Protein AF-A0A8R1TWB9-F1 (afdb_monomer_lite)

Foldseek 3Di:
DDFDPPCPFPWDADPVRWIFTDGDGADDDDDDDDKDKDADPDPVRIDTWDKDWDFDDADFDKDAGDDTDPPDDVVNRIDTGGPDTDIDIDTDDPPVVCVVVVVVVVVVVVVVVD

Secondary structure (DSSP, 8-state):
-EE-TT-PSEEEE-TTS-EEEE----EE-------EEEE-SSSSSEEEE-EEEEEES-EEEEEE-SEE-TT--TTTTEEEEEES-EEEEEE--THHHHHHHHHHHHHHHHHHT-

pLDDT: mean 74.16, std 13.1, range [41.72, 87.0]

InterPro domains:
  IPR001545 Gonadotropin, beta subunit [PTHR11515] (8-93)
  IPR006208 Glycoprotein hormone subunit beta [PF00007] (11-90)
  IPR029034 Cystine-knot cytokine [G3DSA:2.10.90.10] (7-97)
  IPR029034 Cystine-knot cytokine [SSF57501] (8-91)

Structure (mmCIF, N/CA/C/O backbone):
data_AF-A0A8R1TWB9-F1
#
_entry.id   AF-A0A8R1TWB9-F1
#
loop_
_atom_site.group_PDB
_atom_site.id
_atom_site.type_symbol
_atom_site.label_atom_id
_atom_site.label_alt_id
_atom_site.label_comp_id
_atom_site.label_asym_id
_atom_site.label_entity_id
_atom_site.label_seq_id
_atom_site.pdbx_PDB_ins_code
_atom_site.Cartn_x
_atom_site.Cartn_y
_atom_site.Cartn_z
_atom_site.occupancy
_atom_site.B_iso_or_equiv
_atom_site.auth_seq_id
_atom_site.auth_comp_id
_atom_site.auth_asym_id
_atom_site.auth_atom_id
_atom_site.pdbx_PDB_model_num
ATOM 1 N N . MET A 1 1 ? 9.032 3.823 3.062 1.00 62.16 1 MET A N 1
ATOM 2 C CA . MET A 1 1 ? 7.564 3.638 3.011 1.00 62.16 1 MET A CA 1
ATOM 3 C C . MET A 1 1 ? 6.935 4.587 4.005 1.00 62.16 1 MET A C 1
ATOM 5 O O . MET A 1 1 ? 7.541 4.816 5.043 1.00 62.16 1 MET A O 1
ATOM 9 N N . ILE A 1 2 ? 5.781 5.160 3.672 1.00 66.00 2 ILE A N 1
ATOM 10 C CA . ILE A 1 2 ? 5.033 6.053 4.565 1.00 66.00 2 ILE A CA 1
ATOM 11 C C . ILE A 1 2 ? 3.701 5.370 4.881 1.00 66.00 2 ILE A C 1
ATOM 13 O O . ILE A 1 2 ? 3.223 4.532 4.118 1.00 66.00 2 ILE A O 1
ATOM 17 N N . HIS A 1 3 ? 3.130 5.693 6.028 1.00 69.69 3 HIS A N 1
ATOM 18 C CA . HIS A 1 3 ? 1.832 5.204 6.458 1.00 69.69 3 HIS A CA 1
ATOM 19 C C . HIS A 1 3 ? 0.710 6.041 5.850 1.00 69.69 3 HIS A C 1
ATOM 21 O O . HIS A 1 3 ? 0.831 7.264 5.810 1.00 69.69 3 HIS A O 1
ATOM 27 N N . ALA A 1 4 ? -0.361 5.404 5.373 1.00 69.75 4 ALA A N 1
ATOM 28 C CA . ALA A 1 4 ? -1.498 6.128 4.813 1.00 69.75 4 ALA A CA 1
ATOM 29 C C . ALA A 1 4 ? -2.189 6.966 5.911 1.00 69.75 4 ALA A C 1
ATOM 31 O O . ALA A 1 4 ? -2.778 6.389 6.831 1.00 69.75 4 ALA A O 1
ATOM 32 N N . PRO A 1 5 ? -2.117 8.311 5.861 1.00 68.00 5 PRO A N 1
ATOM 33 C CA . PRO A 1 5 ? -2.784 9.143 6.853 1.00 68.00 5 PRO A CA 1
ATOM 34 C C . PRO A 1 5 ? -4.305 9.011 6.689 1.00 68.00 5 PRO A C 1
ATOM 36 O O . PRO A 1 5 ? -4.813 9.038 5.571 1.00 68.00 5 PRO A O 1
ATOM 39 N N . GLY A 1 6 ? -5.028 8.849 7.799 1.00 74.62 6 GLY A N 1
ATOM 40 C CA . GLY A 1 6 ? -6.494 8.742 7.804 1.00 74.62 6 GLY A CA 1
ATOM 41 C C . GLY A 1 6 ? -7.067 7.352 7.502 1.00 74.62 6 GLY A C 1
ATOM 42 O O . GLY A 1 6 ? -8.279 7.192 7.552 1.00 74.62 6 GLY A O 1
ATOM 43 N N . MET A 1 7 ? -6.233 6.338 7.236 1.00 72.06 7 MET A N 1
ATOM 44 C CA . MET A 1 7 ? -6.701 4.945 7.097 1.00 72.06 7 MET A CA 1
ATOM 45 C C . MET A 1 7 ? -6.747 4.168 8.424 1.00 72.06 7 MET A C 1
ATOM 47 O O . MET A 1 7 ? -7.130 3.002 8.433 1.00 72.06 7 MET A O 1
ATOM 51 N N . ASN A 1 8 ? -6.356 4.804 9.533 1.00 74.94 8 ASN A N 1
ATOM 52 C CA . ASN A 1 8 ? -6.448 4.247 10.881 1.00 74.94 8 ASN A CA 1
ATOM 53 C C . ASN A 1 8 ? -7.633 4.881 11.630 1.00 74.94 8 ASN A C 1
ATOM 55 O O . ASN A 1 8 ? -7.682 6.112 11.692 1.00 74.94 8 ASN A O 1
ATOM 59 N N . PRO A 1 9 ? -8.522 4.090 12.259 1.00 80.00 9 PRO A N 1
ATOM 60 C CA . PRO A 1 9 ? -8.581 2.625 12.234 1.00 80.00 9 PRO A CA 1
ATOM 61 C C . PRO A 1 9 ? -9.117 2.086 10.899 1.00 80.00 9 PRO A C 1
ATOM 63 O O . PRO A 1 9 ? -9.972 2.704 10.267 1.00 80.00 9 PRO A O 1
ATOM 66 N N . LEU A 1 10 ? -8.663 0.895 10.499 1.00 79.94 10 LEU A N 1
ATOM 67 C CA . LEU A 1 10 ? -9.278 0.174 9.388 1.00 79.94 10 LEU A CA 1
ATOM 68 C C . LEU A 1 10 ? -10.574 -0.461 9.889 1.00 79.94 10 LEU A C 1
ATOM 70 O O . LEU A 1 10 ? -10.547 -1.255 10.829 1.00 79.94 10 LEU A O 1
ATOM 74 N N . VAL A 1 11 ? -11.693 -0.101 9.259 1.00 84.44 11 VAL A N 1
ATOM 75 C CA . VAL A 1 11 ? -13.032 -0.594 9.600 1.00 84.44 11 VAL A CA 1
ATOM 76 C C . VAL A 1 11 ? -13.579 -1.408 8.432 1.00 84.44 11 VAL A C 1
ATOM 78 O O . VAL A 1 11 ? -13.668 -0.902 7.313 1.00 84.44 11 VAL A O 1
ATOM 81 N N . ARG A 1 12 ? -13.957 -2.664 8.678 1.00 81.50 12 ARG A N 1
ATOM 82 C CA . ARG A 1 12 ? -14.724 -3.489 7.731 1.00 81.50 12 ARG A CA 1
ATOM 83 C C . ARG A 1 12 ? -16.144 -3.653 8.245 1.00 81.50 12 ARG A C 1
ATOM 85 O O . ARG A 1 12 ? -16.333 -3.841 9.441 1.00 81.50 12 ARG A O 1
ATOM 92 N N . THR A 1 13 ? -17.111 -3.569 7.338 1.00 84.94 13 THR A N 1
ATOM 93 C CA . THR A 1 13 ? -18.538 -3.699 7.654 1.00 84.94 13 THR A CA 1
ATOM 94 C C . THR A 1 13 ? -19.116 -4.877 6.883 1.00 84.94 13 THR A C 1
ATOM 96 O O . THR A 1 13 ? -18.867 -4.998 5.682 1.00 84.94 13 THR A O 1
ATOM 99 N N . ASP A 1 14 ? -19.869 -5.726 7.570 1.00 83.31 14 ASP A N 1
ATOM 100 C CA . ASP A 1 14 ? -20.613 -6.835 6.977 1.00 83.31 14 ASP A CA 1
ATOM 101 C C . ASP A 1 14 ? -21.920 -6.382 6.328 1.00 83.31 14 ASP A C 1
ATOM 103 O O . ASP A 1 14 ? -22.426 -5.286 6.578 1.00 83.31 14 ASP A O 1
ATOM 107 N N . LYS A 1 15 ? -22.555 -7.294 5.580 1.00 83.06 15 LYS A N 1
ATOM 108 C CA . LYS A 1 15 ? -23.927 -7.120 5.066 1.00 83.06 15 LYS A CA 1
ATOM 109 C C . LYS A 1 15 ? -24.945 -6.807 6.168 1.00 83.06 15 LYS A C 1
ATOM 111 O O . LYS A 1 15 ? -25.925 -6.116 5.915 1.00 83.06 15 LYS A O 1
ATOM 116 N N . ASN A 1 16 ? -24.691 -7.287 7.385 1.00 80.50 16 ASN A N 1
ATOM 117 C CA . ASN A 1 16 ? -25.549 -7.080 8.552 1.00 80.50 16 ASN A CA 1
ATOM 118 C C . ASN A 1 16 ? -25.275 -5.752 9.285 1.00 80.50 16 ASN A C 1
ATOM 120 O O . ASN A 1 16 ? -25.823 -5.532 10.361 1.00 80.50 16 ASN A O 1
ATOM 124 N N . GLY A 1 17 ? -24.395 -4.892 8.756 1.00 82.31 17 GLY A N 1
ATOM 125 C CA . GLY A 1 17 ? -24.015 -3.623 9.387 1.00 82.31 17 GLY A CA 1
ATOM 126 C C . GLY A 1 17 ? -23.079 -3.759 10.593 1.00 82.31 17 GLY A C 1
ATOM 127 O O . GLY A 1 17 ? -22.752 -2.754 11.218 1.00 82.31 17 GLY A O 1
ATOM 128 N N . LYS A 1 18 ? -22.637 -4.981 10.917 1.00 84.81 18 LYS A N 1
ATOM 129 C CA . LYS A 1 18 ? -21.664 -5.265 11.984 1.00 84.81 18 LYS A CA 1
ATOM 130 C C . LYS A 1 18 ? -20.270 -4.858 11.536 1.00 84.81 18 LYS A C 1
ATOM 132 O O . LYS A 1 18 ? -19.948 -4.972 10.352 1.00 84.81 18 LYS A O 1
ATOM 137 N N . THR A 1 19 ? -19.461 -4.369 12.467 1.00 85.62 19 THR A N 1
ATOM 138 C CA . THR A 1 19 ? -18.151 -3.802 12.162 1.00 85.62 19 THR A CA 1
ATOM 139 C C . THR A 1 19 ? -17.022 -4.526 12.879 1.00 85.62 19 THR A C 1
ATOM 141 O O . THR A 1 19 ? -17.128 -4.903 14.042 1.00 85.62 19 THR A O 1
ATOM 144 N N . CYS A 1 20 ? -15.906 -4.678 12.173 1.00 83.44 20 CYS A N 1
ATOM 145 C CA . CYS A 1 20 ? -14.621 -5.042 12.752 1.00 83.44 20 CYS A CA 1
ATOM 146 C C . CYS A 1 20 ? -13.642 -3.887 12.553 1.00 83.44 20 CYS A C 1
ATOM 148 O O . CYS A 1 20 ? -13.561 -3.320 11.458 1.00 83.44 20 CYS A O 1
ATOM 150 N N . ARG A 1 21 ? -12.882 -3.550 13.593 1.00 86.12 21 ARG A N 1
ATOM 151 C CA . ARG A 1 21 ? -11.917 -2.454 13.627 1.00 86.12 21 ARG A CA 1
ATOM 152 C C . ARG A 1 21 ? -10.546 -2.948 14.046 1.00 86.12 21 ARG A C 1
ATOM 154 O O . ARG A 1 21 ? -10.397 -3.894 14.821 1.00 86.12 21 ARG A O 1
ATOM 161 N N . ILE A 1 22 ? -9.524 -2.296 13.508 1.00 85.06 22 ILE A N 1
ATOM 162 C CA . ILE A 1 22 ? -8.146 -2.521 13.920 1.00 85.06 22 ILE A CA 1
ATOM 163 C C . ILE A 1 22 ? -7.292 -1.282 13.668 1.00 85.06 22 ILE A C 1
ATOM 165 O O . ILE A 1 22 ? -7.380 -0.625 12.627 1.00 85.06 22 ILE A O 1
ATOM 169 N N . ASN A 1 23 ? -6.410 -0.991 14.618 1.00 82.50 23 ASN A N 1
ATOM 170 C CA . ASN A 1 23 ? -5.376 0.024 14.470 1.00 82.50 23 ASN A CA 1
ATOM 171 C C . ASN A 1 23 ? -4.177 -0.584 13.732 1.00 82.50 23 ASN A C 1
ATOM 173 O O . ASN A 1 23 ? -3.188 -0.981 14.346 1.00 82.50 23 ASN A O 1
ATOM 177 N N . LEU A 1 24 ? -4.287 -0.704 12.406 1.00 78.12 24 LEU A N 1
ATOM 178 C CA . LEU A 1 24 ? -3.229 -1.249 11.554 1.00 78.12 24 LEU A CA 1
ATOM 179 C C . LEU A 1 24 ? -2.685 -0.211 10.597 1.00 78.12 24 LEU A C 1
ATOM 181 O O . LEU A 1 24 ? -3.324 0.172 9.625 1.00 78.12 24 LEU A O 1
ATOM 185 N N . THR A 1 25 ? -1.422 0.129 10.791 1.00 76.81 25 THR A N 1
ATOM 186 C CA . THR A 1 25 ? -0.750 1.079 9.926 1.00 76.81 25 THR A CA 1
ATOM 187 C C . THR A 1 25 ? -0.370 0.445 8.584 1.00 76.81 25 THR A C 1
ATOM 189 O O . THR A 1 25 ? 0.581 -0.335 8.495 1.00 76.81 25 THR A O 1
ATOM 192 N N . ILE A 1 26 ? -1.104 0.790 7.523 1.00 80.44 26 ILE A N 1
ATOM 193 C CA . ILE A 1 26 ? -0.879 0.249 6.175 1.00 80.44 26 ILE A CA 1
ATOM 194 C C . ILE A 1 26 ? 0.295 0.981 5.511 1.00 80.44 26 ILE A C 1
ATOM 196 O O . ILE A 1 26 ? 0.274 2.216 5.415 1.00 80.44 26 ILE A O 1
ATOM 200 N N . PRO A 1 27 ? 1.335 0.259 5.052 1.00 77.62 27 PRO A N 1
ATOM 201 C CA . PRO A 1 27 ? 2.415 0.862 4.289 1.00 77.62 27 PRO A CA 1
ATOM 202 C C . PRO A 1 27 ? 1.924 1.192 2.876 1.00 77.62 27 PRO A C 1
ATOM 204 O O . PRO A 1 27 ? 1.456 0.318 2.151 1.00 77.62 27 PRO A O 1
ATOM 207 N N . VAL A 1 28 ? 2.071 2.449 2.466 1.00 80.56 28 VAL A N 1
ATOM 208 C CA . VAL A 1 28 ? 1.804 2.885 1.093 1.00 80.56 28 VAL A CA 1
ATOM 209 C C . VAL A 1 28 ? 3.075 3.404 0.440 1.00 80.56 28 VAL A C 1
ATOM 211 O O . VAL A 1 28 ? 3.972 3.966 1.087 1.00 80.56 28 VAL A O 1
ATOM 214 N N . CYS A 1 29 ? 3.157 3.207 -0.872 1.00 80.25 29 CYS A N 1
ATOM 215 C CA . CYS A 1 29 ? 4.191 3.831 -1.671 1.00 80.25 29 CYS A CA 1
ATOM 216 C C . CYS A 1 29 ? 3.797 5.269 -1.977 1.00 80.25 29 CYS A C 1
ATOM 218 O O . CYS A 1 29 ? 2.759 5.541 -2.571 1.00 80.25 29 CYS A O 1
ATOM 220 N N . ARG A 1 30 ? 4.642 6.194 -1.525 1.00 75.75 30 ARG A N 1
ATOM 221 C CA . ARG A 1 30 ? 4.529 7.621 -1.795 1.00 75.75 30 ARG A CA 1
ATOM 222 C C . ARG A 1 30 ? 5.878 8.083 -2.313 1.00 75.75 30 ARG A C 1
ATOM 224 O O . ARG A 1 30 ? 6.895 7.862 -1.659 1.00 75.75 30 ARG A O 1
ATOM 231 N N . GLY A 1 31 ? 5.874 8.689 -3.485 1.00 78.50 31 GLY A N 1
ATOM 232 C CA . GLY A 1 31 ? 7.078 9.127 -4.169 1.00 78.50 31 GLY A CA 1
ATOM 233 C C . GLY A 1 31 ? 6.727 9.720 -5.522 1.00 78.50 31 GLY A C 1
ATOM 234 O O . GLY A 1 31 ? 5.616 9.535 -6.018 1.00 78.50 31 GLY A O 1
ATOM 235 N N . PHE A 1 32 ? 7.677 10.450 -6.087 1.00 79.69 32 PHE A N 1
ATOM 236 C CA . PHE A 1 32 ? 7.581 10.978 -7.438 1.00 79.69 32 PHE A CA 1
ATOM 237 C C . PHE A 1 32 ? 8.337 10.043 -8.382 1.00 79.69 32 PHE A C 1
ATOM 239 O O . PHE A 1 32 ? 9.507 9.752 -8.140 1.00 79.69 32 PHE A O 1
ATOM 246 N N . CYS A 1 33 ? 7.668 9.580 -9.437 1.00 83.94 33 CYS A N 1
ATOM 247 C CA . CYS A 1 33 ? 8.310 8.887 -10.547 1.00 83.94 33 CYS A CA 1
ATOM 248 C C . CYS A 1 33 ? 8.331 9.836 -11.749 1.00 83.94 33 CYS A C 1
ATOM 250 O O . CYS A 1 33 ? 7.289 10.417 -12.063 1.00 83.94 33 CYS A O 1
ATOM 252 N N . PRO A 1 34 ? 9.488 10.039 -12.398 1.00 80.12 34 PRO A N 1
ATOM 253 C CA . PRO A 1 34 ? 9.593 10.957 -13.518 1.00 80.12 34 PRO A CA 1
ATOM 254 C C . PRO A 1 34 ? 8.828 10.399 -14.721 1.00 80.12 34 PRO A C 1
ATOM 256 O O . PRO A 1 34 ? 9.231 9.423 -15.346 1.00 80.12 34 PRO A O 1
ATOM 259 N N . THR A 1 35 ? 7.722 11.048 -15.064 1.00 81.56 35 THR A N 1
ATOM 260 C CA . THR A 1 35 ? 6.975 10.783 -16.295 1.00 81.56 35 THR A CA 1
ATOM 261 C C . THR A 1 35 ? 7.282 11.875 -17.301 1.00 81.56 35 THR A C 1
ATOM 263 O O . THR A 1 35 ? 7.241 13.054 -16.947 1.00 81.56 35 THR A O 1
ATOM 266 N N . TYR A 1 36 ? 7.568 11.510 -18.544 1.00 79.38 36 TYR A N 1
ATOM 267 C CA . TYR A 1 36 ? 7.843 12.486 -19.590 1.00 79.38 36 TYR A CA 1
ATOM 268 C C . TYR A 1 36 ? 7.124 12.133 -20.882 1.00 79.38 36 TYR A C 1
ATOM 270 O O . TYR A 1 36 ? 6.845 10.975 -21.193 1.00 79.38 36 TYR A O 1
ATOM 278 N N . GLU A 1 37 ? 6.834 13.176 -21.641 1.00 77.38 37 GLU A N 1
ATOM 279 C CA . GLU A 1 37 ? 6.209 13.097 -22.947 1.00 77.38 37 GLU A CA 1
ATOM 280 C C . GLU A 1 37 ? 7.078 13.873 -23.916 1.00 77.38 37 GLU A C 1
ATOM 282 O O . GLU A 1 37 ? 7.537 14.970 -23.597 1.00 77.38 37 GLU A O 1
ATOM 287 N N . TYR A 1 38 ? 7.317 13.309 -25.091 1.00 80.38 38 TYR A N 1
ATOM 288 C CA . TYR A 1 38 ? 8.039 13.996 -26.146 1.00 80.38 38 TYR A CA 1
ATOM 289 C C . TYR A 1 38 ? 7.327 13.808 -27.480 1.00 80.38 38 TYR A C 1
ATOM 291 O O . TYR A 1 38 ? 6.751 12.755 -27.770 1.00 80.38 38 TYR A O 1
ATOM 299 N N . GLY A 1 39 ? 7.334 14.875 -28.275 1.00 79.38 39 GLY A N 1
ATOM 300 C CA . GLY A 1 39 ? 6.814 14.848 -29.632 1.00 79.38 39 GLY A CA 1
ATOM 301 C C . GLY A 1 39 ? 7.766 14.082 -30.539 1.00 79.38 39 GLY A C 1
ATOM 302 O O . GLY A 1 39 ? 8.977 14.297 -30.499 1.00 79.38 39 GLY A O 1
ATOM 303 N N . THR A 1 40 ? 7.220 13.196 -31.358 1.00 78.31 40 THR A N 1
ATOM 304 C CA . THR A 1 40 ? 7.957 12.498 -32.415 1.00 78.31 40 THR A CA 1
ATOM 305 C C . THR A 1 40 ? 7.421 12.948 -33.770 1.00 78.31 40 THR A C 1
ATOM 307 O O . THR A 1 40 ? 6.228 13.200 -33.926 1.00 78.31 40 THR A O 1
ATOM 310 N N . HIS A 1 41 ? 8.292 13.071 -34.776 1.00 80.12 41 HIS A N 1
ATOM 311 C CA . HIS A 1 41 ? 7.839 13.351 -36.146 1.00 80.12 41 HIS A CA 1
ATOM 312 C C . HIS A 1 41 ? 7.117 12.145 -36.763 1.00 80.12 41 HIS A C 1
ATOM 314 O O . HIS A 1 41 ? 6.254 12.310 -37.621 1.00 80.12 41 HIS A O 1
ATOM 320 N N . GLU A 1 42 ? 7.432 10.943 -36.286 1.00 75.50 42 GLU A N 1
ATOM 321 C CA . GLU A 1 42 ? 6.797 9.696 -36.700 1.00 75.50 42 GLU A CA 1
ATOM 322 C C . GLU A 1 42 ? 5.451 9.494 -36.002 1.00 75.50 42 GLU A C 1
ATOM 324 O O . GLU A 1 42 ? 5.275 9.887 -34.848 1.00 75.50 42 GLU A O 1
ATOM 329 N N . PHE A 1 43 ? 4.501 8.887 -36.716 1.00 75.19 43 PHE A N 1
ATOM 330 C CA . PHE A 1 43 ? 3.175 8.574 -36.195 1.00 75.19 43 PHE A CA 1
ATOM 331 C C . PHE A 1 43 ? 3.227 7.327 -35.284 1.00 75.19 43 PHE A C 1
ATOM 333 O O . PHE A 1 43 ? 3.752 6.301 -35.716 1.00 75.19 43 PHE A O 1
ATOM 340 N N . PRO A 1 44 ? 2.634 7.356 -34.074 1.00 70.56 44 PRO A N 1
ATOM 341 C CA . PRO A 1 44 ? 1.919 8.479 -33.469 1.00 70.56 44 PRO A CA 1
ATOM 342 C C . PRO A 1 44 ? 2.879 9.582 -33.005 1.00 70.56 44 PRO A C 1
ATOM 344 O O . PRO A 1 44 ? 3.889 9.293 -32.376 1.00 70.56 44 PRO A O 1
ATOM 347 N N . HIS A 1 45 ? 2.519 10.848 -33.253 1.00 71.69 45 HIS A N 1
ATOM 348 C CA . HIS A 1 45 ? 3.373 12.031 -33.023 1.00 71.69 45 HIS A CA 1
ATOM 349 C C . HIS A 1 45 ? 3.699 12.342 -31.549 1.00 71.69 45 HIS A C 1
ATOM 351 O O . HIS A 1 4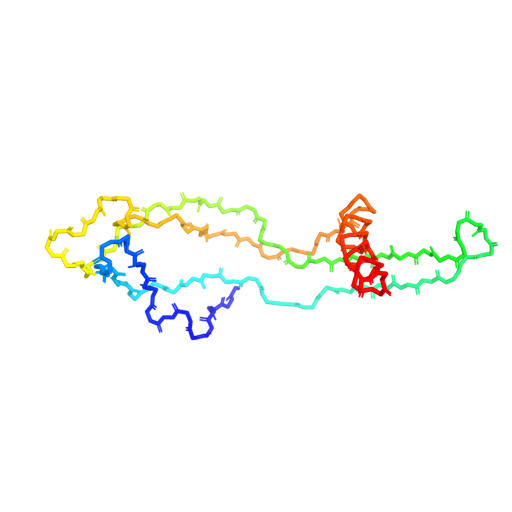5 ? 4.138 13.441 -31.206 1.00 71.69 45 HIS A O 1
ATOM 357 N N . ARG A 1 46 ? 3.435 11.399 -30.648 1.00 71.81 46 ARG A N 1
ATOM 358 C CA . ARG A 1 46 ? 3.614 11.522 -29.209 1.00 71.81 46 ARG A CA 1
ATOM 359 C C . ARG A 1 46 ? 4.121 10.196 -28.676 1.00 71.81 46 ARG A C 1
ATOM 361 O O . ARG A 1 46 ? 3.421 9.187 -28.742 1.00 71.81 46 ARG A O 1
ATOM 368 N N . SER A 1 47 ? 5.296 10.242 -28.069 1.00 74.25 47 SER A N 1
ATOM 369 C CA . SER A 1 47 ? 5.788 9.181 -27.206 1.00 74.25 47 SER A CA 1
ATOM 370 C C . SER A 1 47 ? 5.607 9.617 -25.756 1.00 74.25 47 SER A C 1
ATOM 372 O O . SER A 1 47 ? 6.056 10.690 -25.348 1.00 74.25 47 SER A O 1
ATOM 374 N N . GLN A 1 48 ? 4.890 8.807 -24.982 1.00 76.81 48 GLN A N 1
ATOM 375 C CA . GLN A 1 48 ? 4.613 9.047 -23.570 1.00 76.81 48 GLN A CA 1
ATOM 376 C C . GLN A 1 48 ? 5.251 7.922 -22.760 1.00 76.81 48 GLN A C 1
ATOM 378 O O . GLN A 1 48 ? 4.945 6.750 -22.973 1.00 76.81 48 GLN A O 1
ATOM 383 N N . LYS A 1 49 ? 6.110 8.282 -21.804 1.00 78.50 49 LYS A N 1
ATOM 384 C CA . LYS A 1 49 ? 6.622 7.357 -20.798 1.00 78.50 49 LYS A CA 1
ATOM 385 C C . LYS A 1 49 ? 5.971 7.672 -19.458 1.00 78.50 49 LYS A C 1
ATOM 387 O O . LYS A 1 49 ? 6.325 8.641 -18.784 1.00 78.50 49 LYS A O 1
ATOM 392 N N . SER A 1 50 ? 5.019 6.826 -19.086 1.00 82.56 50 SER A N 1
ATOM 393 C CA . SER A 1 50 ? 4.306 6.910 -17.815 1.00 82.56 50 SER A CA 1
ATOM 394 C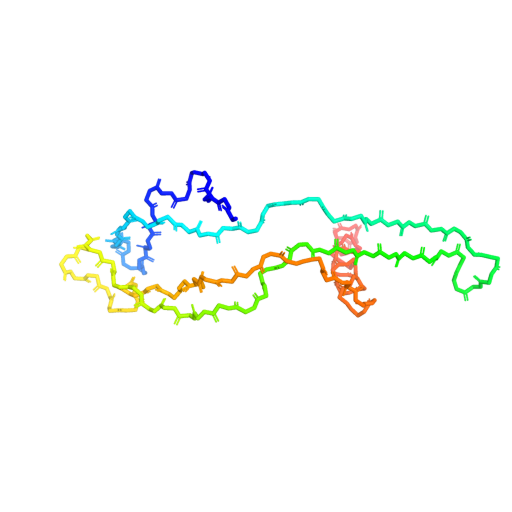 C . SER A 1 50 ? 4.916 5.930 -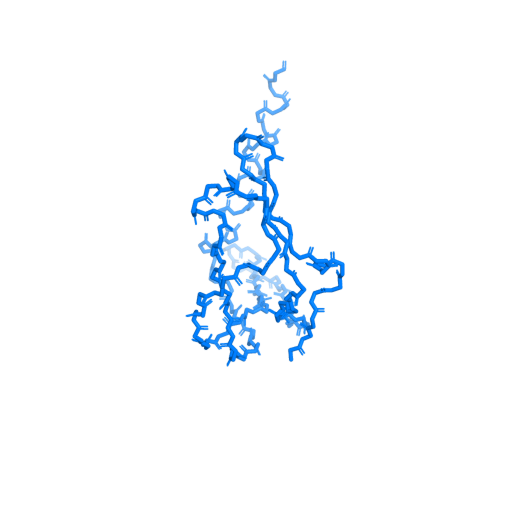16.822 1.00 82.56 50 SER A C 1
ATOM 396 O O . SER A 1 50 ? 4.883 4.719 -17.031 1.00 82.56 50 SER A O 1
ATOM 398 N N . GLU A 1 51 ? 5.472 6.445 -15.733 1.00 85.69 51 GLU A N 1
ATOM 399 C CA . GLU A 1 51 ? 6.015 5.663 -14.624 1.00 85.69 51 GLU A CA 1
ATOM 400 C C . GLU A 1 51 ? 5.143 5.851 -13.382 1.00 85.69 51 GLU A C 1
ATOM 402 O O . GLU A 1 51 ? 4.809 6.974 -13.007 1.00 85.69 51 GLU A O 1
ATOM 407 N N . VAL A 1 52 ? 4.772 4.749 -12.732 1.00 85.44 52 VAL A N 1
ATOM 408 C CA . VAL A 1 52 ? 3.970 4.762 -11.504 1.00 85.44 52 VAL A CA 1
ATOM 409 C C . VAL A 1 52 ? 4.765 4.134 -10.370 1.00 85.44 52 VAL A C 1
ATOM 411 O O . VAL A 1 52 ? 5.467 3.137 -10.553 1.00 85.44 52 VAL A O 1
ATOM 414 N N . CYS A 1 53 ? 4.653 4.727 -9.180 1.00 82.44 53 CYS A N 1
ATOM 415 C CA . CYS A 1 53 ? 5.267 4.193 -7.974 1.00 82.44 53 CYS A CA 1
ATOM 416 C C . CYS A 1 53 ? 4.439 3.011 -7.467 1.00 82.44 53 CYS A C 1
ATOM 418 O O . CYS A 1 53 ? 3.301 3.186 -7.029 1.00 82.44 53 CYS A O 1
ATOM 420 N N . VAL A 1 54 ? 5.014 1.814 -7.518 1.00 85.00 54 VAL A N 1
ATOM 421 C CA . VAL A 1 54 ? 4.363 0.580 -7.077 1.00 85.00 54 VAL A CA 1
ATOM 422 C C . VAL A 1 54 ? 5.200 -0.107 -5.999 1.00 85.00 54 VAL A C 1
ATOM 424 O O . VAL A 1 54 ? 6.432 -0.019 -6.018 1.00 85.00 54 VAL A O 1
ATOM 427 N N . PRO A 1 55 ? 4.563 -0.788 -5.033 1.00 84.31 55 PRO A N 1
ATOM 428 C CA . PRO A 1 55 ? 5.281 -1.682 -4.143 1.00 84.31 55 PRO A CA 1
ATOM 429 C C . PRO A 1 55 ? 5.756 -2.904 -4.938 1.00 84.31 55 PRO A C 1
ATOM 431 O O . PRO A 1 55 ? 4.962 -3.602 -5.565 1.00 84.31 55 PRO A O 1
ATOM 434 N N . GLU A 1 56 ? 7.056 -3.166 -4.913 1.00 83.25 56 GLU A N 1
ATOM 435 C CA . GLU A 1 56 ? 7.671 -4.364 -5.467 1.00 83.25 56 GLU A CA 1
ATOM 436 C C . GLU A 1 56 ? 8.179 -5.271 -4.346 1.00 83.25 56 GLU A C 1
ATOM 438 O O . GLU A 1 56 ? 8.870 -4.845 -3.413 1.00 83.25 56 GLU A O 1
ATOM 443 N N . GLY A 1 57 ? 7.808 -6.546 -4.453 1.00 82.75 57 GLY A N 1
ATOM 444 C CA . GLY A 1 57 ? 8.067 -7.549 -3.431 1.00 82.75 57 GLY A CA 1
ATOM 445 C C . GLY A 1 57 ? 7.201 -7.372 -2.183 1.00 82.75 57 GLY A C 1
ATOM 446 O O . GLY A 1 57 ? 6.138 -6.751 -2.209 1.00 82.75 57 GLY A O 1
ATOM 447 N N . GLY A 1 58 ? 7.682 -7.938 -1.078 1.00 83.19 58 GLY A N 1
ATOM 448 C CA . GLY A 1 58 ? 6.933 -8.055 0.171 1.00 83.19 58 GLY A CA 1
ATOM 449 C C . GLY A 1 58 ? 6.166 -9.372 0.277 1.00 83.19 58 GLY A C 1
ATOM 450 O O . GLY A 1 58 ? 6.130 -10.176 -0.655 1.00 83.19 58 GLY A O 1
ATOM 451 N N . LYS A 1 59 ? 5.587 -9.613 1.452 1.00 82.94 59 LYS A N 1
ATOM 452 C CA . LYS A 1 59 ? 4.743 -10.776 1.731 1.00 82.94 59 LYS A CA 1
ATOM 453 C C . LYS A 1 59 ? 3.347 -10.296 2.092 1.00 82.94 59 LYS A C 1
ATOM 455 O O . LYS A 1 59 ? 3.197 -9.322 2.832 1.00 82.94 59 LYS A O 1
ATOM 460 N N . PHE A 1 60 ? 2.339 -10.966 1.547 1.00 84.62 60 PHE A N 1
ATOM 461 C CA . PHE A 1 60 ? 0.971 -10.789 2.006 1.00 84.62 60 PHE A CA 1
ATOM 462 C C . PHE A 1 60 ? 0.844 -11.467 3.364 1.00 84.62 60 PHE A C 1
ATOM 464 O O . PHE A 1 60 ? 0.987 -12.683 3.479 1.00 84.62 60 PHE A O 1
ATOM 471 N N . GLU A 1 61 ? 0.613 -10.666 4.392 1.00 84.06 61 GLU A N 1
ATOM 472 C CA . GLU A 1 61 ? 0.313 -11.144 5.731 1.00 84.06 61 GLU A CA 1
ATOM 473 C C . GLU A 1 61 ? -1.189 -11.021 5.954 1.00 84.06 61 GLU A C 1
ATOM 475 O O . GLU A 1 61 ? -1.78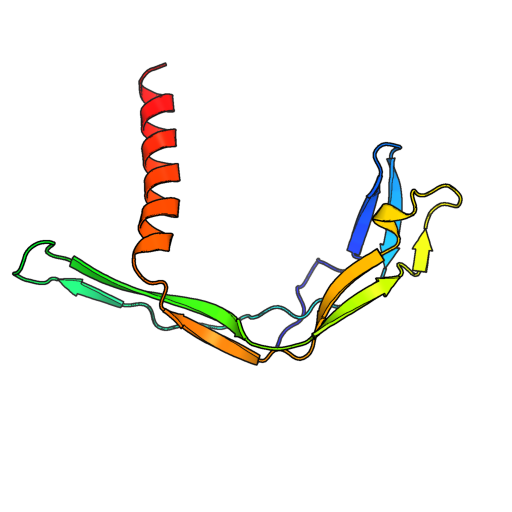4 -9.969 5.706 1.00 84.06 61 GLU A O 1
ATOM 480 N N . THR A 1 62 ? -1.803 -12.111 6.406 1.00 86.44 62 THR A N 1
ATOM 481 C CA . THR A 1 62 ? -3.206 -12.105 6.819 1.00 86.44 62 THR A CA 1
ATOM 482 C C . THR A 1 62 ? -3.247 -11.743 8.292 1.00 86.44 62 THR A C 1
ATOM 484 O O . THR A 1 62 ? -2.687 -12.462 9.116 1.00 86.44 62 THR A O 1
ATOM 487 N N . ILE A 1 63 ? -3.873 -10.618 8.619 1.00 83.62 63 ILE A N 1
ATOM 488 C CA . ILE A 1 63 ? -3.980 -10.119 9.987 1.00 83.62 63 ILE A CA 1
ATOM 489 C C . ILE A 1 63 ? -5.437 -10.211 10.426 1.00 83.62 63 ILE A C 1
ATOM 491 O O . ILE A 1 63 ? -6.344 -9.828 9.685 1.00 83.62 63 ILE A O 1
ATOM 495 N N . THR A 1 64 ? -5.658 -10.732 11.628 1.00 84.06 64 THR A N 1
ATOM 496 C CA . THR A 1 64 ? -6.975 -10.783 12.264 1.00 84.06 64 THR A CA 1
ATOM 497 C C . THR A 1 64 ? -7.303 -9.439 12.908 1.00 84.06 64 THR A C 1
ATOM 499 O O . THR A 1 64 ? -6.474 -8.892 13.636 1.00 84.06 64 THR A O 1
ATOM 502 N N . LEU A 1 65 ? -8.501 -8.911 12.660 1.00 82.88 65 LEU A N 1
ATOM 503 C CA . LEU A 1 65 ? -9.004 -7.718 13.341 1.00 82.88 65 LEU A CA 1
ATOM 504 C C . LEU A 1 65 ? -9.251 -8.019 14.825 1.00 82.88 65 LEU A C 1
ATOM 506 O O . LEU A 1 65 ? -9.714 -9.103 15.172 1.00 82.88 65 LEU A O 1
ATOM 510 N N . THR A 1 66 ? -8.899 -7.069 15.693 1.00 82.62 66 THR A N 1
ATOM 511 C CA . THR A 1 66 ? -8.918 -7.245 17.154 1.00 82.62 66 THR A CA 1
ATOM 512 C C . THR A 1 66 ? -10.256 -6.882 17.784 1.00 82.62 66 THR A C 1
ATOM 514 O O . THR A 1 66 ? -10.632 -7.487 18.780 1.00 82.62 66 THR A O 1
ATOM 517 N N . GLU A 1 67 ? -10.966 -5.902 17.225 1.00 84.69 67 GLU A N 1
ATOM 518 C CA . GLU A 1 67 ? -12.230 -5.397 17.768 1.00 84.69 67 GLU A CA 1
ATOM 519 C C . GLU A 1 67 ? -13.356 -5.721 16.793 1.00 84.69 67 GLU A C 1
ATOM 521 O O . GLU A 1 67 ? -13.518 -5.033 15.791 1.00 84.69 67 GLU A O 1
ATOM 526 N N . CYS A 1 68 ? -14.115 -6.777 17.056 1.00 83.88 68 CYS A N 1
ATOM 527 C CA . CYS A 1 68 ? -15.257 -7.178 16.241 1.00 83.88 68 CYS A CA 1
ATOM 528 C C . CYS A 1 68 ? -16.505 -7.275 17.110 1.00 83.88 68 CYS A C 1
ATOM 530 O O . CYS A 1 68 ? -16.418 -7.723 18.252 1.00 83.88 68 CYS A O 1
ATOM 532 N N . ASP A 1 69 ? -17.655 -6.918 16.547 1.00 85.19 69 ASP A N 1
ATOM 533 C CA . ASP A 1 69 ? -18.950 -7.244 17.148 1.00 85.19 69 ASP A CA 1
ATOM 534 C C . ASP A 1 69 ? -19.122 -8.784 17.223 1.00 85.19 69 ASP A C 1
ATOM 536 O O . ASP A 1 69 ? -18.683 -9.494 16.313 1.00 85.19 69 ASP A O 1
ATOM 540 N N . ASP A 1 70 ? -19.743 -9.316 18.287 1.00 78.19 70 ASP A N 1
ATOM 541 C CA . ASP A 1 70 ? -19.733 -10.758 18.646 1.00 78.19 70 ASP A CA 1
ATOM 542 C C . ASP A 1 70 ? -20.141 -11.708 17.497 1.00 78.19 70 ASP A C 1
ATOM 544 O O . ASP A 1 70 ? -19.560 -12.779 17.295 1.00 78.19 70 ASP A O 1
ATOM 548 N N . ASP A 1 71 ? -21.089 -11.262 16.678 1.00 77.62 71 ASP A N 1
ATOM 549 C CA . ASP A 1 71 ? -21.682 -11.997 15.558 1.00 77.62 71 ASP A CA 1
ATOM 550 C C . ASP A 1 71 ? -21.187 -11.512 14.177 1.00 77.62 71 ASP A C 1
ATOM 552 O O . ASP A 1 71 ? -21.874 -11.680 13.163 1.00 77.62 71 ASP A O 1
ATOM 556 N N . ALA A 1 72 ? -20.055 -10.811 14.122 1.00 76.62 72 ALA A N 1
ATOM 557 C CA . ALA A 1 72 ? -19.426 -10.428 12.863 1.00 76.62 72 ALA A CA 1
ATOM 558 C C . ALA A 1 72 ? -19.065 -11.678 12.042 1.00 76.62 72 ALA A C 1
ATOM 560 O O . ALA A 1 72 ? -18.498 -12.642 12.580 1.00 76.62 72 ALA A O 1
ATOM 561 N N . GLU A 1 73 ? -19.361 -11.639 10.744 1.00 79.44 73 GLU A N 1
ATOM 562 C CA . GLU A 1 73 ? -19.108 -12.707 9.783 1.00 79.44 73 GLU A CA 1
ATOM 563 C C . GLU A 1 73 ? -17.595 -12.995 9.731 1.00 79.44 73 GLU A C 1
ATOM 565 O O . GLU A 1 73 ? -16.770 -12.074 9.772 1.00 79.44 73 GLU A O 1
ATOM 570 N N . PRO A 1 74 ? -17.167 -14.270 9.670 1.00 78.31 74 PRO A N 1
ATOM 571 C CA . PRO A 1 74 ? -15.744 -14.605 9.714 1.00 78.31 74 PRO A CA 1
ATOM 572 C C . PRO A 1 74 ? -14.944 -13.990 8.552 1.00 78.31 74 PRO A C 1
ATOM 574 O O . PRO A 1 74 ? -13.743 -13.761 8.697 1.00 78.31 74 PRO A O 1
ATOM 577 N N . GLU A 1 75 ? -15.596 -13.667 7.431 1.00 79.75 75 GLU A N 1
ATOM 578 C CA . GLU A 1 75 ? -14.965 -13.062 6.253 1.00 79.75 75 GLU A CA 1
ATOM 579 C C . GLU A 1 75 ? -14.435 -11.644 6.498 1.00 79.75 75 GLU A C 1
ATOM 581 O O . GLU A 1 75 ? -13.409 -11.263 5.922 1.00 79.75 75 GLU A O 1
ATOM 586 N N . ILE A 1 76 ? -15.079 -10.853 7.367 1.00 80.44 76 ILE A N 1
ATOM 587 C CA . ILE A 1 76 ? -14.551 -9.528 7.703 1.00 80.44 76 ILE A CA 1
ATOM 588 C C . ILE A 1 76 ? -13.460 -9.577 8.751 1.00 80.44 76 ILE A C 1
ATOM 590 O O . ILE A 1 76 ? -12.726 -8.605 8.830 1.00 80.44 76 ILE A O 1
ATOM 594 N N . ARG A 1 77 ? -13.292 -10.678 9.498 1.00 80.19 77 ARG A N 1
ATOM 595 C CA . ARG A 1 77 ? -12.321 -10.778 10.604 1.00 80.19 77 ARG A CA 1
ATOM 596 C C . ARG A 1 77 ? -10.868 -10.827 10.155 1.00 80.19 77 ARG A C 1
ATOM 598 O O . ARG A 1 77 ? -9.985 -10.630 10.982 1.00 80.19 77 ARG A O 1
ATOM 605 N N . THR A 1 78 ? -10.595 -11.077 8.877 1.00 82.12 78 THR A N 1
ATOM 606 C CA . THR A 1 78 ? -9.229 -11.105 8.343 1.00 82.12 78 THR A CA 1
ATOM 607 C C . THR A 1 78 ? -9.029 -10.067 7.248 1.00 82.12 78 THR A C 1
ATOM 609 O O . THR A 1 78 ? -9.913 -9.794 6.432 1.00 82.12 78 THR A O 1
ATOM 612 N N . VAL A 1 79 ? -7.845 -9.457 7.240 1.00 83.12 79 VAL A N 1
ATOM 613 C CA . VAL A 1 79 ? -7.404 -8.543 6.188 1.00 83.12 79 VAL A CA 1
ATOM 614 C C . VAL A 1 79 ? -6.016 -8.945 5.713 1.00 83.12 79 VAL A C 1
ATOM 616 O O . VAL A 1 79 ? -5.113 -9.187 6.511 1.00 83.12 79 VAL A O 1
ATOM 619 N N . THR A 1 80 ? -5.836 -9.022 4.401 1.00 82.06 80 THR A N 1
ATOM 620 C CA . THR A 1 80 ? -4.536 -9.286 3.784 1.00 82.06 80 THR A CA 1
ATOM 621 C C . THR A 1 80 ? -3.841 -7.968 3.481 1.00 82.06 80 THR A C 1
ATOM 623 O O . THR A 1 80 ? -4.345 -7.168 2.692 1.00 82.06 80 THR A O 1
ATOM 626 N N . ILE A 1 81 ? -2.678 -7.741 4.084 1.00 83.31 81 ILE A N 1
ATOM 627 C CA . ILE A 1 81 ? -1.877 -6.533 3.877 1.00 83.31 81 ILE A CA 1
ATOM 628 C C . ILE A 1 81 ? -0.511 -6.938 3.333 1.00 83.31 81 ILE A C 1
ATOM 630 O O . ILE A 1 81 ? 0.108 -7.889 3.805 1.00 83.31 81 ILE A O 1
ATOM 634 N N . LEU A 1 82 ? -0.018 -6.198 2.343 1.00 81.19 82 LEU A N 1
ATOM 635 C CA . LEU A 1 82 ? 1.336 -6.371 1.830 1.00 81.19 82 LEU A CA 1
ATOM 636 C C . LEU A 1 82 ? 2.335 -5.677 2.767 1.00 81.19 82 LEU A C 1
ATOM 638 O O . LEU A 1 82 ? 2.297 -4.455 2.921 1.00 81.19 82 LEU A O 1
ATOM 642 N N . ARG A 1 83 ? 3.249 -6.437 3.378 1.00 80.75 83 ARG A N 1
ATOM 643 C CA . ARG A 1 83 ? 4.325 -5.899 4.227 1.00 80.75 83 ARG A CA 1
ATOM 644 C C . ARG A 1 83 ? 5.710 -6.189 3.659 1.00 80.75 83 ARG A C 1
ATOM 646 O O . ARG A 1 83 ? 5.936 -7.194 2.991 1.00 80.75 83 ARG A O 1
ATOM 653 N N . GLY A 1 84 ? 6.649 -5.282 3.932 1.00 76.62 84 GLY A N 1
ATOM 654 C CA . GLY A 1 84 ? 8.066 -5.448 3.584 1.00 76.62 84 GLY A CA 1
ATOM 655 C C . GLY A 1 84 ? 8.418 -5.239 2.107 1.00 76.62 84 GLY A C 1
ATOM 656 O O . GLY A 1 84 ? 9.532 -5.569 1.707 1.00 76.62 84 GLY A O 1
ATOM 657 N N . GLY A 1 85 ? 7.501 -4.709 1.292 1.00 81.19 85 GLY A N 1
ATOM 658 C CA . GLY A 1 85 ? 7.817 -4.320 -0.084 1.00 81.19 85 GLY A CA 1
ATOM 659 C C . GLY A 1 85 ? 8.808 -3.151 -0.140 1.00 81.19 85 GLY A C 1
ATOM 660 O O . GLY A 1 85 ? 8.980 -2.407 0.827 1.00 81.19 85 GLY A O 1
ATOM 661 N N . LYS A 1 86 ? 9.449 -2.952 -1.290 1.00 84.44 86 LYS A N 1
ATOM 662 C CA . LYS A 1 86 ? 10.193 -1.723 -1.604 1.00 84.44 86 LYS A CA 1
ATOM 663 C C . LYS A 1 86 ? 9.395 -0.925 -2.626 1.00 84.44 86 LYS A C 1
ATOM 665 O O . LYS A 1 86 ? 8.744 -1.506 -3.482 1.00 84.44 86 LYS A O 1
ATOM 670 N N . CYS A 1 87 ? 9.411 0.399 -2.537 1.00 84.94 87 CYS A N 1
ATOM 671 C CA . CYS A 1 87 ? 8.728 1.228 -3.528 1.00 84.94 87 CYS A CA 1
ATOM 672 C C . CYS A 1 87 ? 9.653 1.459 -4.716 1.00 84.94 87 CYS A C 1
ATOM 674 O O . CYS A 1 87 ? 10.760 1.962 -4.530 1.00 84.94 87 CYS A O 1
ATOM 676 N N . VAL A 1 88 ? 9.194 1.097 -5.909 1.00 87.00 88 VAL A N 1
ATOM 677 C CA . VAL A 1 88 ? 9.945 1.253 -7.158 1.00 87.00 88 VAL A CA 1
ATOM 678 C C . VAL A 1 88 ? 9.075 1.943 -8.202 1.00 87.00 88 VAL A C 1
ATOM 680 O O . VAL A 1 88 ? 7.847 1.851 -8.167 1.00 87.00 88 VAL A O 1
ATOM 683 N N . CYS A 1 89 ? 9.708 2.651 -9.131 1.00 86.62 89 CYS A N 1
ATOM 684 C CA . CYS A 1 89 ? 9.024 3.201 -10.294 1.00 86.62 89 CYS A CA 1
ATOM 685 C C . CYS A 1 89 ? 8.957 2.121 -11.372 1.00 86.62 89 CYS A C 1
ATOM 687 O O . CYS A 1 89 ? 9.991 1.598 -11.785 1.00 86.62 89 CYS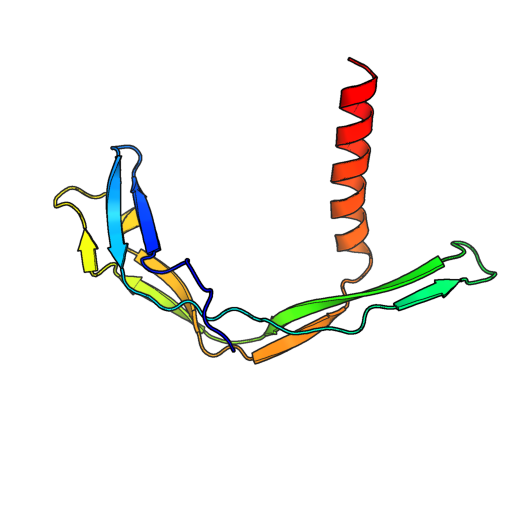 A O 1
ATOM 689 N N . LYS A 1 90 ? 7.744 1.768 -11.808 1.00 85.50 90 LYS A N 1
ATOM 690 C CA . LYS A 1 90 ? 7.538 0.883 -12.957 1.00 85.50 90 LYS A CA 1
ATOM 691 C C . LYS A 1 90 ? 6.930 1.650 -14.109 1.00 85.50 90 LYS A C 1
ATOM 693 O O . LYS A 1 90 ? 5.993 2.424 -13.928 1.00 85.50 90 LYS A O 1
ATOM 698 N N . THR A 1 91 ? 7.452 1.388 -15.297 1.00 82.12 91 THR A N 1
ATOM 699 C CA . THR A 1 91 ? 6.872 1.855 -16.548 1.00 82.12 91 THR A CA 1
ATOM 700 C C . THR A 1 91 ? 5.549 1.148 -16.784 1.00 82.12 91 THR A C 1
ATOM 702 O O . THR A 1 91 ? 5.489 -0.081 -16.824 1.00 82.12 91 THR A O 1
ATOM 705 N N . LEU A 1 92 ? 4.487 1.925 -16.958 1.00 72.12 92 LEU A N 1
ATOM 706 C CA . LEU A 1 92 ? 3.255 1.426 -17.538 1.00 72.12 92 LEU A CA 1
ATOM 707 C C . LEU A 1 92 ? 3.500 1.260 -19.034 1.00 72.12 92 LEU A C 1
ATOM 709 O O . LEU A 1 92 ? 3.537 2.241 -19.774 1.00 72.12 92 LEU A O 1
ATOM 713 N N . GLU A 1 93 ? 3.685 0.026 -19.489 1.00 61.56 93 GLU A N 1
ATOM 714 C CA . GLU A 1 93 ? 3.607 -0.247 -20.919 1.00 61.56 93 GLU A CA 1
ATOM 715 C C . GLU A 1 93 ? 2.192 0.078 -21.417 1.00 61.56 93 GLU A C 1
ATOM 717 O O . GLU A 1 93 ? 1.197 -0.163 -20.722 1.00 61.56 93 GLU A O 1
ATOM 722 N N . ASN A 1 94 ? 2.117 0.647 -22.626 1.00 54.16 94 ASN A N 1
ATOM 723 C CA . ASN A 1 94 ? 0.940 1.260 -23.257 1.00 54.16 94 ASN A CA 1
ATOM 724 C C . ASN A 1 94 ? -0.386 0.484 -23.139 1.00 54.16 94 ASN A C 1
ATOM 726 O O . ASN A 1 94 ? -1.447 1.092 -23.265 1.00 54.16 94 ASN A O 1
ATOM 730 N N . SER A 1 95 ? -0.354 -0.822 -22.866 1.00 48.66 95 SER A N 1
ATOM 731 C CA . SER A 1 95 ? -1.540 -1.648 -22.621 1.00 48.66 95 SER A CA 1
ATOM 732 C C . SER A 1 95 ? -2.447 -1.082 -21.516 1.00 48.66 95 SER A C 1
ATOM 734 O O . SER A 1 95 ? -3.666 -1.018 -21.687 1.00 48.66 95 SER A O 1
ATOM 736 N N . LEU A 1 96 ? -1.879 -0.580 -20.410 1.00 46.06 96 LEU A N 1
ATOM 737 C CA . LEU A 1 96 ? -2.700 -0.140 -19.275 1.00 46.06 96 LEU A CA 1
ATOM 738 C C . LEU A 1 96 ? -3.261 1.280 -19.450 1.00 46.06 96 LEU A C 1
ATOM 740 O O . LEU A 1 96 ? -4.417 1.534 -19.108 1.00 46.06 96 LEU A O 1
ATOM 744 N N . PHE A 1 97 ? -2.480 2.205 -20.023 1.00 47.12 97 PHE A N 1
ATOM 745 C CA . PHE A 1 97 ? -2.944 3.579 -20.254 1.00 47.12 97 PHE A CA 1
ATOM 746 C C . PHE A 1 97 ? -4.063 3.619 -21.299 1.00 47.12 97 PHE A C 1
ATOM 748 O O . PHE A 1 97 ? -5.064 4.309 -21.100 1.00 47.12 97 PHE A O 1
ATOM 755 N N . PHE A 1 98 ? -3.965 2.799 -22.356 1.00 45.44 98 PHE A N 1
ATOM 756 C CA . PHE A 1 98 ? -5.047 2.675 -23.332 1.00 45.44 98 PHE A CA 1
ATOM 757 C C . PHE A 1 98 ? -6.338 2.162 -22.690 1.00 45.44 98 PHE A C 1
ATOM 759 O O . PHE A 1 98 ? -7.408 2.625 -23.070 1.00 45.44 98 PHE A O 1
ATOM 766 N N . MET A 1 99 ? -6.269 1.265 -21.700 1.00 41.72 99 MET A N 1
ATOM 767 C CA . MET A 1 99 ? -7.456 0.747 -21.006 1.00 41.72 99 MET A CA 1
ATOM 768 C C . MET A 1 99 ? -8.120 1.785 -20.092 1.00 41.72 99 MET A C 1
ATOM 770 O O . MET A 1 99 ? -9.350 1.889 -20.081 1.00 41.72 99 MET A O 1
ATOM 774 N N . ILE A 1 100 ? -7.326 2.578 -19.365 1.00 50.03 100 ILE A N 1
ATOM 775 C CA . ILE A 1 100 ? -7.850 3.599 -18.445 1.00 50.03 100 ILE A CA 1
ATOM 776 C C . ILE A 1 100 ? -8.414 4.789 -19.235 1.00 50.03 100 ILE A C 1
ATOM 778 O O . ILE A 1 100 ? -9.529 5.235 -18.957 1.00 50.03 100 ILE A O 1
ATOM 782 N N . VAL A 1 101 ? -7.712 5.255 -20.275 1.00 49.66 101 VAL A N 1
ATOM 783 C CA . VAL A 1 101 ? -8.198 6.367 -21.107 1.00 49.66 101 VAL A CA 1
ATOM 784 C C . VAL A 1 101 ? -9.336 5.933 -22.031 1.00 49.66 101 VAL A C 1
ATOM 786 O O . VAL A 1 101 ? -10.292 6.692 -22.175 1.00 49.66 101 VAL A O 1
ATOM 789 N N . ARG A 1 102 ? -9.332 4.708 -22.591 1.00 43.41 102 ARG A N 1
ATOM 790 C CA . ARG A 1 102 ? -10.514 4.213 -23.326 1.00 43.41 102 ARG A CA 1
ATOM 791 C C . ARG A 1 102 ? -11.728 4.108 -22.424 1.00 43.41 102 ARG A C 1
ATOM 793 O O . ARG A 1 102 ? -12.798 4.499 -22.866 1.00 43.41 102 ARG A O 1
ATOM 800 N N . SER A 1 103 ? -11.591 3.620 -21.193 1.00 44.59 103 SER A N 1
ATOM 801 C CA . SER A 1 103 ? -12.745 3.539 -20.290 1.00 44.59 103 SER A CA 1
ATOM 802 C C . SER A 1 103 ? -13.348 4.922 -20.044 1.00 44.59 103 SER A C 1
ATOM 804 O O . SER A 1 103 ? -14.554 5.087 -20.196 1.00 44.59 103 SER A O 1
ATOM 806 N N . PHE A 1 104 ? -12.527 5.944 -19.783 1.00 49.34 104 PHE A N 1
ATOM 807 C CA . PHE A 1 104 ? -13.039 7.307 -19.613 1.00 49.34 104 PHE A CA 1
ATOM 808 C C . PHE A 1 104 ? -13.631 7.895 -20.898 1.00 49.34 104 PHE A C 1
ATOM 810 O O . PHE A 1 104 ? -14.708 8.482 -20.862 1.00 49.34 104 PHE A O 1
ATOM 817 N N . MET A 1 105 ? -12.975 7.718 -22.046 1.00 48.44 105 MET A N 1
ATOM 818 C CA . MET A 1 105 ? -13.449 8.297 -23.303 1.00 48.44 105 MET A CA 1
ATOM 819 C C . MET A 1 105 ? -14.728 7.610 -23.813 1.00 48.44 105 MET A C 1
ATOM 821 O O . MET A 1 105 ? -15.612 8.282 -24.339 1.00 48.44 105 MET A O 1
ATOM 825 N N . VAL A 1 106 ? -14.879 6.299 -23.597 1.00 52.25 106 VAL A N 1
ATOM 826 C CA . VAL A 1 106 ? -16.109 5.561 -23.932 1.00 52.25 106 VAL A CA 1
ATOM 827 C C . VAL A 1 106 ? -17.252 5.946 -22.987 1.00 52.25 106 VAL A C 1
ATOM 829 O O . VAL A 1 106 ? -18.371 6.142 -23.457 1.00 52.25 106 VAL A O 1
ATOM 832 N N . VAL A 1 107 ? -16.989 6.138 -21.688 1.00 50.81 107 VAL A N 1
ATOM 833 C CA . VAL A 1 107 ? -18.016 6.608 -20.737 1.00 50.81 107 VAL A CA 1
ATOM 834 C C . VAL A 1 107 ? -18.504 8.014 -21.102 1.00 50.81 107 VAL A C 1
ATOM 836 O O . VAL A 1 107 ? -19.709 8.253 -21.113 1.00 50.81 107 VAL A O 1
ATOM 839 N N . SER A 1 108 ? -17.606 8.924 -21.488 1.00 47.31 108 SER A N 1
ATOM 840 C CA . SER A 1 108 ? -17.988 10.284 -21.890 1.00 47.31 108 SER A CA 1
ATOM 841 C C . SER A 1 108 ? -18.829 10.323 -23.170 1.00 47.31 108 SER A C 1
ATOM 843 O O . SER A 1 108 ? -19.754 11.127 -23.262 1.00 47.31 108 SER A O 1
ATOM 845 N N . ILE A 1 109 ? -18.566 9.444 -24.146 1.00 50.38 109 ILE A N 1
ATOM 846 C CA . ILE A 1 109 ? -19.377 9.375 -25.375 1.00 50.38 109 ILE A CA 1
ATOM 847 C C . ILE A 1 109 ? -20.803 8.894 -25.066 1.00 50.38 109 ILE A C 1
ATOM 849 O O . ILE A 1 109 ? -21.756 9.434 -25.621 1.00 50.38 109 ILE A O 1
ATOM 853 N N . PHE A 1 110 ? -20.980 7.944 -24.142 1.00 44.53 110 PHE A N 1
ATOM 854 C CA . PHE A 1 110 ? -22.317 7.471 -23.761 1.00 44.53 110 PHE A CA 1
ATOM 855 C C . PHE A 1 110 ? -23.151 8.507 -22.997 1.00 44.53 110 PHE A C 1
ATOM 857 O O . PHE A 1 110 ? -24.376 8.445 -23.055 1.00 44.53 110 PHE A O 1
ATOM 864 N N . ILE A 1 111 ? -22.517 9.461 -22.310 1.00 53.94 111 ILE A N 1
ATOM 865 C CA . ILE A 1 111 ? -23.229 10.530 -21.594 1.00 53.94 111 ILE A CA 1
ATOM 866 C C . ILE A 1 111 ? -23.708 11.630 -22.553 1.00 53.94 111 ILE A C 1
ATOM 868 O O . ILE A 1 111 ? -24.720 12.261 -22.283 1.00 53.94 111 ILE A O 1
ATOM 872 N N . ILE A 1 112 ? -23.030 11.853 -23.684 1.00 55.22 112 ILE A N 1
ATOM 873 C CA . ILE A 1 112 ? -23.401 12.926 -24.625 1.00 55.22 112 ILE A CA 1
ATOM 874 C C . ILE A 1 112 ? -24.526 12.503 -25.593 1.00 55.22 112 ILE A C 1
ATOM 876 O O . ILE A 1 112 ? -25.197 13.364 -26.153 1.00 55.22 112 ILE A O 1
ATOM 880 N N . VAL A 1 113 ? -24.775 11.201 -25.786 1.00 52.53 113 VAL A N 1
ATOM 881 C CA . VAL A 1 113 ? -25.806 10.701 -26.727 1.00 52.53 113 VAL A CA 1
ATOM 882 C C . VAL A 1 113 ? -27.075 10.201 -26.011 1.00 52.53 113 VAL A C 1
ATOM 884 O O . VAL A 1 113 ? -27.856 9.448 -26.588 1.00 52.53 113 VAL A O 1
ATOM 887 N N . ARG A 1 114 ? -27.322 10.604 -24.760 1.00 46.38 114 ARG A N 1
ATOM 888 C CA . ARG A 1 114 ? -28.567 10.281 -24.045 1.00 46.38 114 ARG 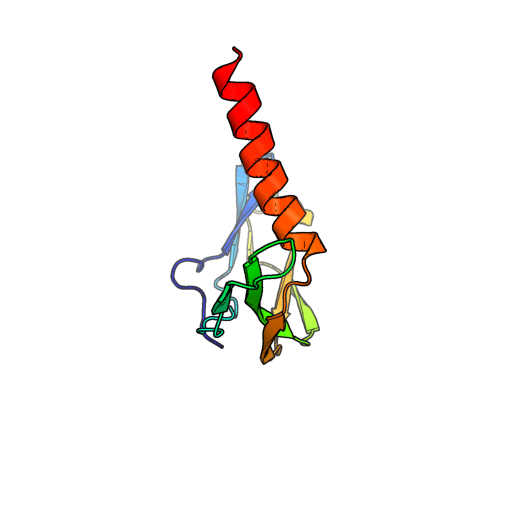A CA 1
ATOM 889 C C . ARG A 1 114 ? -29.250 11.532 -23.521 1.00 46.38 114 ARG A C 1
ATOM 891 O O . ARG A 1 114 ? -30.496 11.550 -23.589 1.00 46.38 114 ARG A O 1
#

Organism: Onchocerca volvulus (NCBI:txid6282)

Sequence (114 aa):
MIHAPGMNPLVRTDKNGKTCRINLTIPVCRGFCPTYEYGTHEFPHRSQKSEVCVPEGGKFETITLTECDDDAEPEIRTVTILRGGKCVCKTLENSLFFMIVRSFMVVSIFIIVR

Radius of gyration: 20.44 Å; chains: 1; bounding box: 39×30×55 Å